Protein AF-A0A816EGQ2-F1 (afdb_monomer_lite)

Secondary structure (DSSP, 8-state):
---------EEEE--------------TT--------------S--S-BSSSTT-BSSEEEEEE-TT--EEEEEGGGTEEEEEEE-

InterPro domains:
  IPR011042 Six-bladed beta-propeller, TolB-like [G3DSA:2.120.10.30] (7-86)

Foldseek 3Di:
DDDPPCPADEAEFPDDDPDDDDDDDPDPDDPDPPPPPDPDDDRAADPEDDQDRNHAAPWDDWDADPQRKIWIRRPVNRDIHIYGYD

Radius of gyration: 18.69 Å; chains: 1; bounding box: 58×42×29 Å

pLDDT: mean 73.41, std 19.68, range [38.81, 96.62]

Organism: NCBI:txid392033

Sequence (86 aa):
MTTISSTEPIMTIPITTTTVSSSVTHDKGICATATWAQNGQTVAGGNGSGSELNQFDRPFGLFVDENQTIYVADRSNERIMKWKRG

Structure (mmCIF, N/CA/C/O backbone):
data_AF-A0A816EGQ2-F1
#
_entry.id   AF-A0A816EGQ2-F1
#
loop_
_atom_site.group_PDB
_atom_site.id
_atom_site.type_symbol
_atom_site.label_atom_id
_atom_site.label_alt_id
_atom_site.label_comp_id
_atom_site.label_asym_id
_atom_site.label_entity_id
_atom_site.label_seq_id
_atom_site.pdbx_PDB_ins_code
_atom_site.Cartn_x
_atom_site.Cartn_y
_atom_site.Cartn_z
_atom_site.occupancy
_atom_site.B_iso_or_equiv
_atom_site.auth_seq_id
_atom_site.auth_comp_id
_atom_site.auth_asym_id
_atom_site.auth_atom_id
_atom_site.pdbx_PDB_model_num
ATOM 1 N N . MET A 1 1 ? 21.645 -23.630 0.162 1.00 43.81 1 MET A N 1
ATOM 2 C CA . MET A 1 1 ? 20.755 -23.159 1.243 1.00 43.81 1 MET A CA 1
ATOM 3 C C . MET A 1 1 ? 20.783 -21.640 1.195 1.00 43.81 1 MET A C 1
ATOM 5 O O . MET A 1 1 ? 21.678 -21.037 1.763 1.00 43.81 1 MET A O 1
ATOM 9 N N . THR A 1 2 ? 19.919 -21.033 0.381 1.00 38.81 2 THR A N 1
ATOM 10 C CA . THR A 1 2 ? 19.935 -19.580 0.154 1.00 38.81 2 THR A CA 1
ATOM 11 C C . THR A 1 2 ? 19.011 -18.943 1.179 1.00 38.81 2 THR A C 1
ATOM 13 O O . THR A 1 2 ? 17.795 -19.084 1.094 1.00 38.81 2 THR A O 1
ATOM 16 N N . THR A 1 3 ? 19.584 -18.311 2.198 1.00 44.06 3 THR A N 1
ATOM 17 C CA . THR A 1 3 ? 18.835 -17.521 3.175 1.00 44.06 3 THR A CA 1
ATOM 18 C C . THR A 1 3 ? 18.295 -16.276 2.483 1.00 44.06 3 THR A C 1
ATOM 20 O O . THR A 1 3 ? 19.029 -15.316 2.258 1.00 44.06 3 THR A O 1
ATOM 23 N N . ILE A 1 4 ? 17.013 -16.290 2.128 1.00 46.19 4 ILE A N 1
ATOM 24 C CA . ILE A 1 4 ? 16.270 -15.069 1.820 1.00 46.19 4 ILE A CA 1
ATOM 25 C C . ILE A 1 4 ? 16.101 -14.298 3.130 1.00 46.19 4 ILE A C 1
ATOM 27 O O . ILE A 1 4 ? 15.217 -14.582 3.932 1.00 46.19 4 ILE A O 1
ATOM 31 N N . SER A 1 5 ? 17.007 -13.351 3.373 1.00 47.34 5 SER A N 1
ATOM 32 C CA . SER A 1 5 ? 16.825 -12.316 4.388 1.00 47.34 5 SER A CA 1
ATOM 33 C C . SER A 1 5 ? 15.698 -11.402 3.911 1.00 47.34 5 SER A C 1
ATOM 35 O O . SER A 1 5 ? 15.932 -10.448 3.173 1.00 47.34 5 SER A O 1
ATOM 37 N N . SER A 1 6 ? 14.460 -11.733 4.273 1.00 44.62 6 SER A N 1
ATOM 38 C CA . SER A 1 6 ? 13.269 -10.950 3.948 1.00 44.62 6 SER A CA 1
ATOM 39 C C . SER A 1 6 ? 13.200 -9.710 4.841 1.00 44.62 6 SER A C 1
ATOM 41 O O . SER A 1 6 ? 12.393 -9.625 5.769 1.00 44.62 6 SER A O 1
ATOM 43 N N . THR A 1 7 ? 14.056 -8.723 4.584 1.00 49.34 7 THR A N 1
ATOM 44 C CA . THR A 1 7 ? 13.795 -7.357 5.048 1.00 49.34 7 THR A CA 1
ATOM 45 C C . THR A 1 7 ? 12.688 -6.793 4.167 1.00 49.34 7 THR A C 1
ATOM 47 O O . THR A 1 7 ? 12.946 -6.095 3.190 1.00 49.34 7 THR A O 1
ATOM 50 N N . GLU A 1 8 ? 11.446 -7.181 4.450 1.00 57.28 8 GLU A N 1
ATOM 51 C CA . GLU A 1 8 ? 10.291 -6.626 3.753 1.00 57.28 8 GLU A CA 1
ATOM 52 C C . GLU A 1 8 ? 10.210 -5.123 4.059 1.00 57.28 8 GLU A C 1
ATOM 54 O O . GLU A 1 8 ? 10.173 -4.763 5.242 1.00 57.28 8 GLU A O 1
ATOM 59 N N . PRO A 1 9 ? 10.164 -4.238 3.049 1.00 55.00 9 PRO A N 1
ATOM 60 C CA . PRO A 1 9 ? 9.996 -2.814 3.291 1.00 55.00 9 PRO A CA 1
ATOM 61 C C . PRO A 1 9 ? 8.642 -2.589 3.971 1.00 55.00 9 PRO A C 1
ATOM 63 O O . PRO A 1 9 ? 7.590 -2.867 3.398 1.00 55.00 9 PRO A O 1
ATOM 66 N N . ILE A 1 10 ? 8.663 -2.136 5.226 1.00 58.69 10 ILE A N 1
ATOM 67 C CA . ILE A 1 10 ? 7.461 -1.719 5.951 1.00 58.69 10 ILE A CA 1
ATOM 68 C C . ILE A 1 10 ? 7.466 -0.198 5.954 1.00 58.69 10 ILE A C 1
ATOM 70 O O . ILE A 1 10 ? 8.312 0.401 6.615 1.00 58.69 10 ILE A O 1
ATOM 74 N N . MET A 1 11 ? 6.543 0.428 5.228 1.00 68.75 11 MET A N 1
ATOM 75 C CA . MET A 1 11 ? 6.291 1.853 5.415 1.00 68.75 11 MET A CA 1
ATOM 76 C C . MET A 1 11 ? 5.184 2.029 6.458 1.00 68.75 11 MET A C 1
ATOM 78 O O . MET A 1 11 ? 4.204 1.284 6.482 1.00 68.75 11 MET A O 1
ATOM 82 N N . THR A 1 12 ? 5.352 3.000 7.347 1.00 60.28 12 THR A N 1
ATOM 83 C CA . THR A 1 12 ? 4.359 3.340 8.369 1.00 60.28 12 THR A CA 1
ATOM 84 C C . THR A 1 12 ? 3.564 4.551 7.903 1.00 60.28 12 THR A C 1
ATOM 86 O O . THR A 1 12 ? 4.146 5.528 7.434 1.00 60.28 12 THR A O 1
ATOM 89 N N . ILE A 1 13 ? 2.239 4.491 8.017 1.00 62.97 13 ILE A N 1
ATOM 90 C CA . ILE A 1 13 ? 1.343 5.591 7.654 1.00 62.97 13 ILE A CA 1
ATOM 91 C C . ILE A 1 13 ? 1.291 6.582 8.825 1.00 62.97 13 ILE A C 1
ATOM 93 O O . ILE A 1 13 ? 0.827 6.195 9.900 1.00 62.97 13 ILE A O 1
ATOM 97 N N . PRO A 1 14 ? 1.688 7.856 8.657 1.00 54.59 14 PRO A N 1
ATOM 98 C CA . PRO A 1 14 ? 1.397 8.877 9.653 1.00 54.59 14 PRO A CA 1
ATOM 99 C C . PRO A 1 14 ? -0.092 9.242 9.566 1.00 54.59 14 PRO A C 1
ATOM 101 O O . PRO A 1 14 ? -0.493 10.064 8.742 1.00 54.59 14 PRO A O 1
ATOM 104 N N . ILE A 1 15 ? -0.941 8.615 10.381 1.00 51.31 15 ILE A N 1
ATOM 105 C CA . ILE A 1 15 ? -2.362 8.977 10.440 1.00 51.31 15 ILE A CA 1
ATOM 106 C C . ILE A 1 15 ? -2.509 10.196 11.350 1.00 51.31 15 ILE A C 1
ATOM 108 O O . ILE A 1 15 ? -2.353 10.100 12.565 1.00 51.31 15 ILE A O 1
ATOM 112 N N . THR A 1 16 ? -2.862 11.346 10.780 1.00 50.09 16 THR A N 1
ATOM 113 C CA . THR A 1 16 ? -3.349 12.489 11.559 1.00 50.09 16 THR A CA 1
ATOM 114 C C . THR A 1 16 ? -4.868 12.434 11.561 1.00 50.09 16 THR A C 1
ATOM 116 O O . THR A 1 16 ? -5.518 12.942 10.650 1.00 50.09 16 THR A O 1
ATOM 119 N N . THR A 1 17 ? -5.462 11.781 12.561 1.00 46.91 17 THR A N 1
ATOM 120 C CA . THR A 1 17 ? -6.920 11.796 12.724 1.00 46.91 17 THR A CA 1
ATOM 121 C C . THR A 1 17 ? -7.360 13.173 13.218 1.00 46.91 17 THR A C 1
ATOM 123 O O . THR A 1 17 ? -7.276 13.464 14.410 1.00 46.91 17 THR A O 1
ATOM 126 N N . THR A 1 18 ? -7.849 14.032 12.326 1.00 47.44 18 THR A N 1
ATOM 127 C CA . THR A 1 18 ? -8.658 15.184 12.742 1.00 47.44 18 THR A CA 1
ATOM 128 C C . THR A 1 18 ? -10.071 14.678 13.015 1.00 47.44 18 THR A C 1
ATOM 130 O O . THR A 1 18 ? -10.855 14.466 12.093 1.00 47.44 18 THR A O 1
ATOM 133 N N . THR A 1 19 ? -10.391 14.421 14.284 1.00 45.97 19 THR A N 1
ATOM 134 C CA . THR A 1 19 ? -11.749 14.041 14.691 1.00 45.97 19 THR A CA 1
ATOM 135 C C . THR A 1 19 ? -12.698 15.205 14.418 1.00 45.97 19 THR A C 1
ATOM 137 O O . THR A 1 19 ? -12.675 16.201 15.135 1.00 45.97 19 THR A O 1
ATOM 140 N N . VAL A 1 20 ? -13.552 15.077 13.402 1.00 49.97 20 VAL A N 1
ATOM 141 C CA . VAL A 1 20 ? -14.737 15.927 13.240 1.00 49.97 20 VAL A CA 1
ATOM 142 C C . VAL A 1 20 ? -15.954 15.135 13.709 1.00 49.97 20 VAL A C 1
ATOM 144 O O . VAL A 1 20 ? -16.430 14.226 13.032 1.00 49.97 20 VAL A O 1
ATOM 147 N N . SER A 1 21 ? -16.436 15.428 14.916 1.00 50.09 21 SER A N 1
ATOM 148 C CA . SER A 1 21 ? -17.715 14.904 15.390 1.00 50.09 21 SER A CA 1
ATOM 149 C C . SER A 1 21 ? -18.842 15.642 14.669 1.00 50.09 21 SER A C 1
ATOM 151 O O . SER A 1 21 ? -18.985 16.855 14.793 1.00 50.09 21 SER A O 1
ATOM 153 N N . SER A 1 22 ? -19.660 14.914 13.913 1.00 54.34 22 SER A N 1
ATOM 154 C CA . SER A 1 22 ? -20.973 15.406 13.491 1.00 54.34 22 SER A CA 1
ATOM 155 C C . SER A 1 22 ? -22.038 14.604 14.235 1.00 54.34 22 SER A C 1
ATOM 157 O O . SER A 1 22 ? -22.082 13.378 14.149 1.00 54.34 22 SER A O 1
ATOM 159 N N . SER A 1 23 ? -22.859 15.285 15.037 1.00 49.66 23 SER A N 1
ATOM 160 C CA . SER A 1 23 ? -24.048 14.695 15.648 1.00 49.66 23 SER A CA 1
ATOM 161 C C . SER A 1 23 ? -25.217 14.840 14.677 1.00 49.66 23 SER A C 1
ATOM 163 O O . SER A 1 23 ? -25.603 15.945 14.306 1.00 49.66 23 SER A O 1
ATOM 165 N N . VAL A 1 24 ? -25.790 13.715 14.252 1.00 53.12 24 VAL A N 1
ATOM 166 C CA . VAL A 1 24 ? -27.067 13.711 13.531 1.00 53.12 24 VAL A CA 1
ATOM 167 C C . VAL A 1 24 ? -28.174 13.672 14.582 1.00 53.12 24 VAL A C 1
ATOM 169 O O . VAL A 1 24 ? -28.387 12.648 15.232 1.00 53.12 24 VAL A O 1
ATOM 172 N N . THR A 1 25 ? -28.860 14.793 14.798 1.00 52.41 25 THR A N 1
ATOM 173 C CA . THR A 1 25 ? -30.105 14.812 15.571 1.00 52.41 25 THR A CA 1
ATOM 174 C C . THR A 1 25 ? -31.229 14.232 14.707 1.00 52.41 25 THR A C 1
ATOM 176 O O . THR A 1 25 ? -31.437 14.656 13.575 1.00 52.41 25 THR A O 1
ATOM 179 N N . HIS A 1 26 ? -31.964 13.244 15.227 1.00 58.38 26 HIS A N 1
ATOM 180 C CA . HIS A 1 26 ? -33.112 12.605 14.560 1.00 58.38 26 HIS A CA 1
ATOM 181 C C . HIS A 1 26 ? -34.377 13.496 14.556 1.00 58.38 26 HIS A C 1
ATOM 183 O O . HIS A 1 26 ? -35.489 12.991 14.698 1.00 58.38 26 HIS A O 1
ATOM 189 N N . ASP A 1 27 ? -34.237 14.817 14.425 1.00 54.34 27 ASP A N 1
ATOM 190 C CA . ASP A 1 27 ? -35.399 15.693 14.261 1.00 54.34 27 ASP A CA 1
ATOM 191 C C . ASP A 1 27 ? -35.704 15.866 12.769 1.00 54.34 27 ASP A C 1
ATOM 193 O O . ASP A 1 27 ? -34.808 16.102 11.954 1.00 54.34 27 ASP A O 1
ATOM 197 N N . LYS A 1 28 ? -36.970 15.670 12.397 1.00 57.34 28 LYS A N 1
ATOM 198 C CA . LYS A 1 28 ? -37.457 15.527 11.016 1.00 57.34 28 LYS A CA 1
ATOM 199 C C . LYS A 1 28 ? -37.424 16.853 10.239 1.00 57.34 28 LYS A C 1
ATOM 201 O O . LYS A 1 28 ? -38.464 17.347 9.815 1.00 57.34 28 LYS A O 1
ATOM 206 N N . GLY A 1 29 ? -36.241 17.422 10.028 1.00 55.41 29 GLY A N 1
ATOM 207 C CA . GLY A 1 29 ? -36.086 18.722 9.367 1.00 55.41 29 GLY A CA 1
ATOM 208 C C . GLY A 1 29 ? -34.833 18.886 8.517 1.00 55.41 29 GLY A C 1
ATOM 209 O O . GLY A 1 29 ? -34.674 19.916 7.872 1.00 55.41 29 GLY A O 1
ATOM 210 N N . ILE A 1 30 ? -33.946 17.895 8.468 1.00 55.53 30 ILE A N 1
ATOM 211 C CA . ILE A 1 30 ? -32.698 18.016 7.724 1.00 55.53 30 ILE A CA 1
ATOM 212 C C . ILE A 1 30 ? -32.707 17.014 6.565 1.00 55.53 30 ILE A C 1
ATOM 214 O O . ILE A 1 30 ? -32.424 15.828 6.718 1.00 55.53 30 ILE A O 1
ATOM 218 N N . CYS A 1 31 ? -32.987 17.522 5.364 1.00 55.22 31 CYS A N 1
ATOM 219 C CA . CYS A 1 31 ? -32.412 16.961 4.145 1.00 55.22 31 CYS A CA 1
ATOM 220 C C . CYS A 1 31 ? -30.914 17.286 4.206 1.00 55.22 31 CYS A C 1
ATOM 222 O O . CYS A 1 31 ? -30.478 18.268 3.612 1.00 55.22 31 CYS A O 1
ATOM 224 N N . ALA A 1 32 ? -30.154 16.581 5.052 1.00 48.75 32 ALA A N 1
ATOM 225 C CA . ALA A 1 32 ? -28.744 16.876 5.279 1.00 48.75 32 ALA A CA 1
ATOM 226 C C . ALA A 1 32 ? -28.059 16.831 3.927 1.00 48.75 32 ALA A C 1
ATOM 228 O O . ALA A 1 32 ? -27.919 15.768 3.324 1.00 48.75 32 ALA A O 1
ATOM 229 N N . THR A 1 33 ? -27.593 17.986 3.471 1.00 53.06 33 THR A N 1
ATOM 230 C CA . THR A 1 33 ? -26.402 18.047 2.648 1.00 53.06 33 THR A CA 1
ATOM 231 C C . THR A 1 33 ? -25.314 17.377 3.478 1.00 53.06 33 THR A C 1
ATOM 233 O O . THR A 1 33 ? -24.658 18.022 4.293 1.00 53.06 33 THR A O 1
ATOM 236 N N . ALA A 1 34 ? -25.193 16.056 3.354 1.00 51.09 34 ALA A N 1
ATOM 237 C CA . ALA A 1 34 ? -24.058 15.311 3.850 1.00 51.09 34 ALA A CA 1
ATOM 238 C C . ALA A 1 34 ? -22.872 15.816 3.034 1.00 51.09 34 ALA A C 1
ATOM 240 O O . ALA A 1 34 ? -22.550 15.300 1.966 1.00 51.09 34 ALA A O 1
ATOM 241 N N . THR A 1 35 ? -22.280 16.920 3.475 1.00 52.91 35 THR A N 1
ATOM 242 C CA . THR A 1 35 ? -20.979 17.329 2.990 1.00 52.91 35 THR A CA 1
ATOM 243 C C . THR A 1 35 ? -20.048 16.243 3.485 1.00 52.91 35 THR A C 1
ATOM 245 O O . THR A 1 35 ? -19.790 16.153 4.686 1.00 52.91 35 THR A O 1
ATOM 248 N N . TRP A 1 36 ? -19.593 15.384 2.575 1.00 52.88 36 TRP A N 1
ATOM 249 C CA . TRP A 1 36 ? -18.489 14.455 2.791 1.00 52.88 36 TRP A CA 1
ATOM 250 C C . TRP A 1 36 ? -17.208 15.278 2.992 1.00 52.88 36 TRP A C 1
ATOM 252 O O . TRP A 1 36 ? -16.287 15.247 2.186 1.00 52.88 36 TRP A O 1
ATOM 262 N N . ALA A 1 37 ? -17.174 16.093 4.045 1.00 55.94 37 ALA A N 1
ATOM 263 C CA . ALA A 1 37 ? -16.039 16.896 4.447 1.00 55.94 37 ALA A CA 1
ATOM 264 C C . ALA A 1 37 ? -15.091 15.997 5.243 1.00 55.94 37 ALA A C 1
ATOM 266 O O . ALA A 1 37 ? -14.862 16.185 6.434 1.00 55.94 37 ALA A O 1
ATOM 267 N N . GLN A 1 38 ? -14.572 14.970 4.577 1.00 60.50 38 GLN A N 1
ATOM 268 C CA . GLN A 1 38 ? -13.326 14.350 4.983 1.00 60.50 38 GLN A CA 1
ATOM 269 C C . GLN A 1 38 ? -12.307 14.735 3.924 1.00 60.50 38 GLN A C 1
ATOM 271 O O . GLN A 1 38 ? -12.394 14.306 2.775 1.00 60.50 38 GLN A O 1
ATOM 276 N N . ASN A 1 39 ? -11.361 15.593 4.302 1.00 70.06 39 ASN A N 1
ATOM 277 C CA . ASN A 1 39 ? -10.181 15.829 3.486 1.00 70.06 39 ASN A CA 1
ATOM 278 C C . ASN A 1 39 ? -9.479 14.476 3.325 1.00 70.06 39 ASN A C 1
ATOM 280 O O . ASN A 1 39 ? -9.001 13.912 4.308 1.00 70.06 39 ASN A O 1
ATOM 284 N N . GLY A 1 40 ? -9.481 13.927 2.109 1.00 69.06 40 GLY A N 1
ATOM 285 C CA . GLY A 1 40 ? -8.798 12.670 1.826 1.00 69.06 40 GLY A CA 1
ATOM 286 C C . GLY A 1 40 ? -7.309 12.814 2.131 1.00 69.06 40 GLY A C 1
ATOM 287 O O . GLY A 1 40 ? -6.662 13.735 1.633 1.00 69.06 40 GLY A O 1
ATOM 288 N N . GLN A 1 41 ? -6.771 11.922 2.960 1.00 79.44 41 GLN A N 1
ATOM 289 C CA . GLN A 1 41 ? -5.342 11.863 3.244 1.00 79.44 41 GLN A CA 1
ATOM 290 C C . GLN A 1 41 ? -4.690 10.820 2.333 1.00 79.44 41 GLN A C 1
ATOM 292 O O . GLN A 1 41 ? -5.151 9.680 2.253 1.00 79.44 41 GLN A O 1
ATOM 297 N N . THR A 1 42 ? -3.589 11.181 1.675 1.00 83.75 42 THR A N 1
ATOM 298 C CA . THR A 1 42 ? -2.742 10.196 0.996 1.00 83.75 42 THR A CA 1
ATOM 299 C C . THR A 1 42 ? -2.007 9.368 2.043 1.00 83.75 42 THR A C 1
ATOM 301 O O . THR A 1 42 ? -1.191 9.895 2.795 1.00 83.75 42 THR A O 1
ATOM 304 N N . VAL A 1 43 ? -2.306 8.072 2.089 1.00 84.38 43 VAL A N 1
ATOM 305 C CA . VAL A 1 43 ? -1.754 7.134 3.081 1.00 84.38 43 VAL A CA 1
ATOM 306 C C . VAL A 1 43 ? -0.708 6.175 2.503 1.00 84.38 43 VAL A C 1
ATOM 308 O O . VAL A 1 43 ? 0.023 5.545 3.256 1.00 84.38 43 VAL A O 1
ATOM 311 N N . ALA A 1 44 ? -0.592 6.084 1.177 1.00 85.38 44 ALA A N 1
ATOM 312 C CA . ALA A 1 44 ? 0.426 5.293 0.491 1.00 85.38 44 ALA A CA 1
ATOM 313 C C . ALA A 1 44 ? 0.845 5.990 -0.812 1.00 85.38 44 ALA A C 1
ATOM 315 O O . ALA A 1 44 ? 0.005 6.541 -1.526 1.00 85.38 44 ALA A O 1
ATOM 316 N N . GLY A 1 45 ? 2.141 5.962 -1.131 1.00 86.25 45 GLY A N 1
ATOM 317 C CA . GLY A 1 45 ? 2.690 6.619 -2.319 1.00 86.25 45 GLY A CA 1
ATOM 318 C C . GLY A 1 45 ? 2.639 8.152 -2.252 1.00 86.25 45 GLY A C 1
ATOM 319 O O . GLY A 1 45 ? 3.071 8.757 -1.273 1.00 86.25 45 GLY A O 1
ATOM 320 N N . GLY A 1 46 ? 2.118 8.779 -3.312 1.00 85.19 46 GLY A N 1
ATOM 321 C CA . GLY A 1 46 ? 1.868 10.226 -3.374 1.00 85.19 46 GLY A CA 1
ATOM 322 C C . GLY A 1 46 ? 2.985 11.083 -3.975 1.00 85.19 46 GLY A C 1
ATOM 323 O O . GLY A 1 46 ? 2.772 12.275 -4.161 1.00 85.19 46 GLY A O 1
ATOM 324 N N . ASN A 1 47 ? 4.138 10.504 -4.326 1.00 88.19 47 ASN A N 1
ATOM 325 C CA . ASN A 1 47 ? 5.304 11.252 -4.828 1.00 88.19 47 ASN A CA 1
ATOM 326 C C . ASN A 1 47 ? 5.604 10.988 -6.313 1.00 88.19 47 ASN A C 1
ATOM 328 O O . ASN A 1 47 ? 6.757 11.012 -6.742 1.00 88.19 47 ASN A O 1
ATOM 332 N N . GLY A 1 48 ? 4.556 10.734 -7.099 1.00 89.31 48 GLY A N 1
ATOM 333 C CA . GLY A 1 48 ? 4.664 10.449 -8.529 1.00 89.31 48 GLY A CA 1
ATOM 334 C C . GLY A 1 48 ? 5.103 9.019 -8.849 1.00 89.31 48 GLY A C 1
ATOM 335 O O . GLY A 1 48 ? 5.097 8.136 -7.987 1.00 89.31 48 GLY A O 1
ATOM 336 N N . SER A 1 49 ? 5.432 8.803 -10.124 1.00 94.06 49 SER A N 1
ATOM 337 C CA . SER A 1 49 ? 5.885 7.506 -10.629 1.00 94.06 49 SER A CA 1
ATOM 338 C C . SER A 1 49 ? 7.353 7.267 -10.282 1.00 94.06 49 SER A C 1
ATOM 340 O O . SER A 1 49 ? 8.163 8.177 -10.457 1.00 94.06 49 SER A O 1
ATOM 342 N N . GLY A 1 50 ? 7.711 6.058 -9.854 1.00 94.00 50 GLY A N 1
ATOM 343 C CA . GLY A 1 50 ? 9.102 5.687 -9.590 1.00 94.00 50 GLY A CA 1
ATOM 344 C C . GLY A 1 50 ? 9.255 4.456 -8.701 1.00 94.00 50 GLY A C 1
ATOM 345 O O . GLY A 1 50 ? 8.278 3.788 -8.364 1.00 94.00 50 GLY A O 1
ATOM 346 N N . SER A 1 51 ? 10.500 4.157 -8.336 1.00 92.69 51 SER A N 1
ATOM 347 C CA . SER A 1 51 ? 10.892 2.957 -7.585 1.00 92.69 51 SER A CA 1
ATOM 348 C C . SER A 1 51 ? 11.133 3.207 -6.095 1.00 92.69 51 SER A C 1
ATOM 350 O O . SER A 1 51 ? 11.381 2.260 -5.346 1.00 92.69 51 SER A O 1
ATOM 352 N N . GLU A 1 52 ? 11.054 4.457 -5.634 1.00 91.94 52 GLU A N 1
ATOM 353 C CA . GLU A 1 52 ? 11.241 4.789 -4.219 1.00 91.94 52 GLU A CA 1
ATOM 354 C C . GLU A 1 52 ? 10.115 4.223 -3.345 1.00 91.94 52 GLU A C 1
ATOM 356 O O . GLU A 1 52 ? 9.045 3.832 -3.821 1.00 91.94 52 GLU A O 1
ATOM 361 N N . LEU A 1 53 ? 10.345 4.162 -2.031 1.00 87.38 53 LEU A N 1
ATOM 362 C CA . LEU A 1 53 ? 9.386 3.564 -1.095 1.00 87.38 53 LEU A CA 1
ATOM 363 C C . LEU A 1 53 ? 8.060 4.341 -1.002 1.00 87.38 53 LEU A C 1
ATOM 365 O O . LEU A 1 53 ? 7.050 3.788 -0.579 1.00 87.38 53 LEU A O 1
ATOM 369 N N . ASN A 1 54 ? 8.050 5.617 -1.386 1.00 88.06 54 ASN A N 1
ATOM 370 C CA . ASN A 1 54 ? 6.889 6.510 -1.393 1.00 88.06 54 ASN A CA 1
ATOM 371 C C . ASN A 1 54 ? 6.363 6.789 -2.819 1.00 88.06 54 ASN A C 1
ATOM 373 O O . ASN A 1 54 ? 5.654 7.779 -3.038 1.00 88.06 54 ASN A O 1
ATOM 377 N N . GLN A 1 55 ? 6.713 5.925 -3.776 1.00 93.12 55 GLN A N 1
ATOM 378 C CA . GLN A 1 55 ? 6.337 5.988 -5.189 1.00 93.12 55 GLN A CA 1
ATOM 379 C C . GLN A 1 55 ? 5.812 4.632 -5.681 1.00 93.12 55 GLN A C 1
ATOM 381 O O . GLN A 1 55 ? 6.000 3.602 -5.032 1.00 93.12 55 GLN A O 1
ATOM 386 N N . PHE A 1 56 ? 5.150 4.650 -6.837 1.00 93.00 56 PHE A N 1
ATOM 387 C CA . PHE A 1 56 ? 4.669 3.457 -7.537 1.00 93.00 56 PHE A CA 1
ATOM 388 C C . PHE A 1 56 ? 5.033 3.524 -9.019 1.00 93.00 56 PHE A C 1
ATOM 390 O O . PHE A 1 56 ? 5.139 4.613 -9.572 1.00 93.00 56 PHE A O 1
ATOM 397 N N . ASP A 1 57 ? 5.135 2.382 -9.685 1.00 95.88 57 ASP A N 1
ATOM 398 C CA . ASP A 1 57 ? 5.205 2.263 -11.136 1.00 95.88 57 ASP A CA 1
ATOM 399 C C . ASP A 1 57 ? 4.191 1.220 -11.644 1.00 95.88 57 ASP A C 1
ATOM 401 O O . ASP A 1 57 ? 4.308 0.007 -11.441 1.00 95.88 57 ASP A O 1
ATOM 405 N N . ARG A 1 58 ? 3.152 1.721 -12.325 1.00 94.50 58 ARG A N 1
ATOM 406 C CA . ARG A 1 58 ? 2.008 0.950 -12.853 1.00 94.50 58 ARG A CA 1
ATOM 407 C C . ARG A 1 58 ? 1.384 -0.003 -11.813 1.00 94.50 58 ARG A C 1
ATOM 409 O O . ARG A 1 58 ? 1.292 -1.207 -12.074 1.00 94.50 58 ARG A O 1
ATOM 416 N N . PRO A 1 59 ? 0.905 0.503 -10.661 1.00 93.88 59 PRO A N 1
ATOM 417 C CA . PRO A 1 59 ? 0.242 -0.335 -9.667 1.00 93.88 59 PRO A CA 1
ATOM 418 C C . PRO A 1 59 ? -1.025 -0.972 -10.256 1.00 93.88 59 PRO A C 1
ATOM 420 O O . PRO A 1 59 ? -1.787 -0.313 -10.963 1.00 93.88 59 PRO A O 1
ATOM 423 N N . PHE A 1 60 ? -1.239 -2.262 -9.987 1.00 96.00 60 PHE A N 1
ATOM 424 C CA . PHE A 1 60 ? -2.329 -3.037 -10.596 1.00 96.00 60 PHE A CA 1
ATOM 425 C C . PHE A 1 60 ? -3.473 -3.355 -9.627 1.00 96.00 60 PHE A C 1
ATOM 427 O O . PHE A 1 60 ? -4.622 -3.461 -10.046 1.00 96.00 60 PHE A O 1
ATOM 434 N N . GLY A 1 61 ? -3.178 -3.506 -8.335 1.00 93.69 61 GLY A N 1
ATOM 435 C CA . GLY A 1 61 ? -4.171 -3.900 -7.338 1.00 93.69 61 GLY A CA 1
ATOM 436 C C . GLY A 1 61 ? -3.835 -3.408 -5.937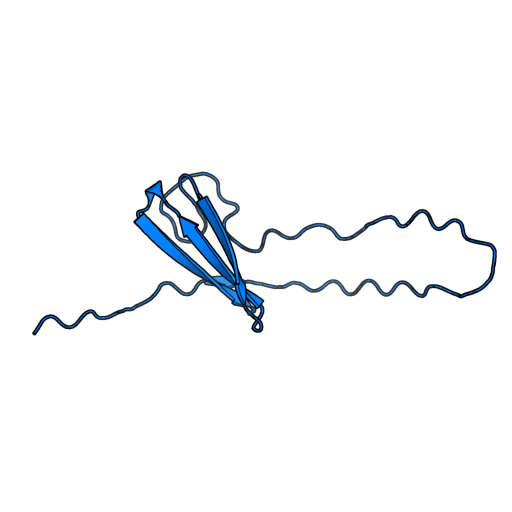 1.00 93.69 61 GLY A C 1
ATOM 437 O O . GLY A 1 61 ? -2.667 -3.182 -5.616 1.00 93.69 61 GLY A O 1
ATOM 438 N N . LEU A 1 62 ? -4.882 -3.262 -5.125 1.00 94.25 62 LEU A N 1
ATOM 439 C CA . LEU A 1 62 ? -4.855 -2.825 -3.730 1.00 94.25 62 LEU A CA 1
ATOM 440 C C . LEU A 1 62 ? -5.709 -3.783 -2.890 1.00 94.25 62 LEU A C 1
ATOM 442 O O . LEU A 1 62 ? -6.834 -4.105 -3.271 1.00 94.25 62 LEU A O 1
ATOM 446 N N . PHE A 1 63 ? -5.190 -4.186 -1.733 1.00 95.31 63 PHE A N 1
ATOM 447 C CA . PHE A 1 63 ? -5.931 -4.902 -0.698 1.00 95.31 63 PHE A CA 1
ATOM 448 C C . PHE A 1 63 ? -5.684 -4.256 0.669 1.00 95.31 63 PHE A C 1
ATOM 450 O O . PHE A 1 63 ? 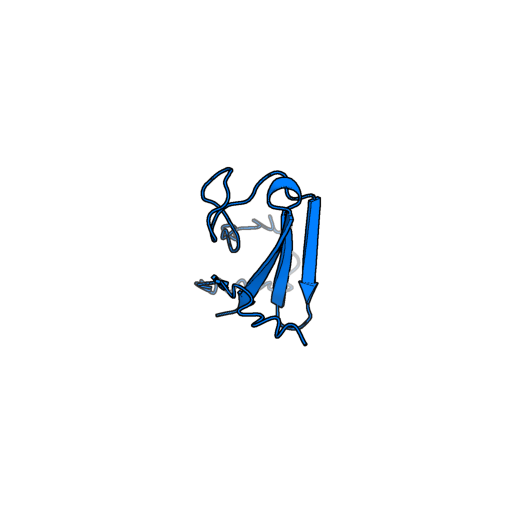-4.591 -3.755 0.928 1.00 95.31 63 PHE A O 1
ATOM 457 N N . VAL A 1 64 ? -6.694 -4.269 1.537 1.00 93.31 64 VAL A N 1
ATOM 458 C CA . VAL A 1 64 ? -6.596 -3.774 2.914 1.00 93.31 64 VAL A CA 1
ATOM 459 C C . VAL A 1 64 ? -7.006 -4.903 3.849 1.00 93.31 64 VAL A C 1
ATOM 461 O O . VAL A 1 64 ? -8.085 -5.468 3.677 1.00 93.31 64 VAL A O 1
ATOM 464 N N . ASP A 1 65 ? -6.143 -5.244 4.805 1.00 92.88 65 ASP A N 1
ATOM 465 C CA . ASP A 1 65 ? -6.437 -6.278 5.800 1.00 92.88 65 ASP A CA 1
ATOM 466 C C . ASP A 1 65 ? -7.230 -5.732 7.005 1.00 92.88 65 ASP A C 1
ATOM 468 O O . ASP A 1 65 ? -7.469 -4.530 7.144 1.00 92.88 65 ASP A O 1
ATOM 472 N N . GLU A 1 66 ? -7.627 -6.627 7.911 1.00 93.88 66 GLU A N 1
ATOM 473 C CA . GLU A 1 66 ? -8.359 -6.283 9.141 1.00 93.88 66 GLU A CA 1
ATOM 474 C C . GLU A 1 66 ? -7.557 -5.372 10.090 1.00 93.88 66 GLU A C 1
ATOM 476 O O . GLU A 1 66 ? -8.135 -4.612 10.868 1.00 93.88 66 GLU A O 1
ATOM 481 N N . ASN A 1 67 ? -6.223 -5.387 9.988 1.00 90.44 67 ASN A N 1
ATOM 482 C CA . ASN A 1 67 ? -5.324 -4.516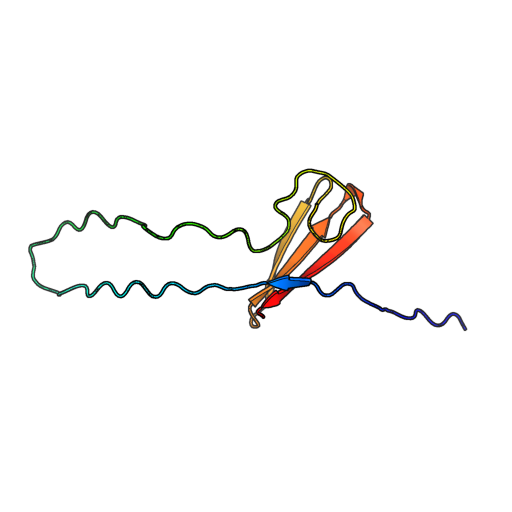 10.746 1.00 90.44 67 ASN A CA 1
ATOM 483 C C . ASN A 1 67 ? -5.123 -3.148 10.074 1.00 90.44 67 ASN A C 1
ATOM 485 O O . ASN A 1 67 ? -4.295 -2.356 10.530 1.00 90.44 67 ASN A O 1
ATOM 489 N N . GLN A 1 68 ? -5.866 -2.859 9.000 1.00 89.38 68 GLN A N 1
ATOM 490 C CA . GLN A 1 68 ? -5.743 -1.646 8.191 1.00 89.38 68 GLN A CA 1
ATOM 491 C C . GLN A 1 68 ? -4.351 -1.490 7.561 1.00 89.38 68 GLN A C 1
ATOM 493 O O . GLN A 1 68 ? -3.893 -0.377 7.295 1.00 89.38 68 GLN A O 1
ATOM 498 N N . THR A 1 69 ? -3.674 -2.612 7.318 1.00 90.88 69 THR A N 1
ATOM 499 C CA . THR A 1 69 ? -2.467 -2.668 6.501 1.00 90.88 69 THR A CA 1
ATOM 500 C C . THR A 1 69 ? -2.875 -2.651 5.039 1.00 90.88 69 THR A C 1
ATOM 502 O O . THR A 1 69 ? -3.692 -3.458 4.595 1.00 90.88 69 THR A O 1
ATOM 505 N N . ILE A 1 70 ? -2.285 -1.736 4.281 1.00 91.75 70 ILE A N 1
ATOM 506 C CA . ILE A 1 70 ? -2.514 -1.603 2.847 1.00 91.75 70 ILE A CA 1
ATOM 507 C C . ILE A 1 70 ? -1.430 -2.376 2.105 1.00 91.75 70 ILE A C 1
ATOM 509 O O . ILE A 1 70 ? -0.243 -2.174 2.351 1.00 91.75 70 ILE A O 1
ATOM 513 N N . TYR A 1 71 ? -1.842 -3.208 1.157 1.00 93.00 71 TYR A N 1
ATOM 514 C CA . TYR A 1 71 ? -0.977 -3.944 0.246 1.00 93.00 71 TYR A CA 1
ATOM 515 C C . TYR A 1 71 ? -1.214 -3.448 -1.174 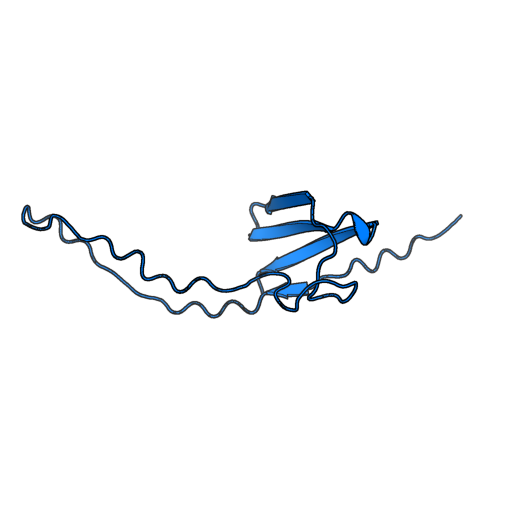1.00 93.00 71 TYR A C 1
ATOM 517 O O . TYR A 1 71 ? -2.356 -3.417 -1.633 1.00 93.00 71 TYR A O 1
ATOM 525 N N . VAL A 1 72 ? -0.144 -3.086 -1.880 1.00 93.75 72 VAL A N 1
ATOM 526 C CA . VAL A 1 72 ? -0.210 -2.629 -3.273 1.00 93.75 72 VAL A CA 1
ATOM 527 C C . VAL A 1 72 ? 0.694 -3.492 -4.141 1.00 93.75 72 VAL A C 1
ATOM 529 O O . VAL A 1 72 ? 1.878 -3.659 -3.841 1.00 93.75 72 VAL A O 1
ATOM 532 N N . ALA A 1 73 ? 0.134 -4.024 -5.228 1.00 95.81 73 ALA A N 1
ATOM 533 C CA . ALA A 1 73 ? 0.886 -4.723 -6.263 1.00 95.81 73 ALA A CA 1
ATOM 534 C C . ALA A 1 73 ? 1.472 -3.706 -7.249 1.00 95.81 73 ALA A C 1
ATOM 536 O O . ALA A 1 73 ? 0.771 -3.210 -8.136 1.00 95.81 73 ALA A O 1
ATOM 537 N N . ASP A 1 74 ? 2.751 -3.389 -7.076 1.00 95.62 74 ASP A N 1
ATOM 538 C CA . ASP A 1 74 ? 3.481 -2.368 -7.821 1.00 95.62 74 ASP A CA 1
ATOM 539 C C . ASP A 1 74 ? 4.166 -2.998 -9.044 1.00 95.62 74 ASP A C 1
ATOM 541 O O . ASP A 1 74 ? 5.338 -3.381 -9.012 1.00 95.62 74 ASP A O 1
ATOM 545 N N . ARG A 1 75 ? 3.366 -3.232 -10.093 1.00 96.00 75 ARG A N 1
ATOM 546 C CA . ARG A 1 75 ? 3.654 -4.221 -11.143 1.00 96.00 75 ARG A CA 1
ATOM 547 C C . ARG A 1 75 ? 4.945 -3.947 -11.906 1.00 96.00 75 ARG A C 1
ATOM 549 O O . ARG A 1 75 ? 5.657 -4.904 -12.189 1.00 96.00 75 ARG A O 1
ATOM 556 N N . SER A 1 76 ? 5.229 -2.700 -12.278 1.00 96.62 76 SER A N 1
ATOM 557 C CA . SER A 1 76 ? 6.440 -2.394 -13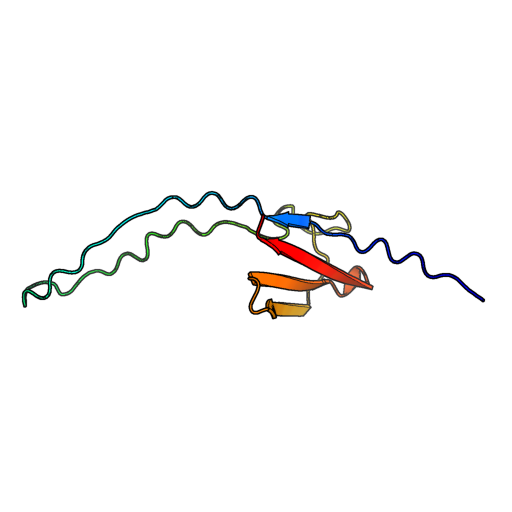.053 1.00 96.62 76 SER A CA 1
ATOM 558 C C . SER A 1 76 ? 7.705 -2.332 -12.203 1.00 96.62 76 SER A C 1
ATOM 560 O O . SER A 1 76 ? 8.789 -2.505 -12.746 1.00 96.62 76 SER A O 1
ATOM 562 N N . ASN A 1 77 ? 7.561 -2.208 -10.884 1.00 95.00 77 ASN A N 1
ATOM 563 C CA . ASN A 1 77 ? 8.656 -2.380 -9.931 1.00 95.00 77 ASN A CA 1
ATOM 564 C C . ASN A 1 77 ? 8.800 -3.832 -9.433 1.00 95.00 77 ASN A C 1
ATOM 566 O O . ASN A 1 77 ? 9.603 -4.082 -8.538 1.00 95.00 77 ASN A O 1
ATOM 570 N N . GLU A 1 78 ? 8.000 -4.771 -9.960 1.00 95.81 78 GLU A N 1
ATOM 571 C CA . GLU A 1 78 ? 8.039 -6.204 -9.628 1.00 95.81 78 GLU A CA 1
ATOM 572 C C . GLU A 1 78 ? 7.995 -6.495 -8.114 1.00 95.81 78 GLU A C 1
ATOM 574 O O . GLU A 1 78 ? 8.613 -7.437 -7.617 1.00 95.81 78 GLU A O 1
ATOM 579 N N . ARG A 1 79 ? 7.249 -5.681 -7.355 1.00 94.12 79 ARG A N 1
ATOM 580 C CA . ARG A 1 79 ? 7.200 -5.756 -5.888 1.00 94.12 79 ARG A CA 1
ATOM 581 C C . ARG A 1 79 ? 5.780 -5.689 -5.338 1.00 94.12 79 ARG A C 1
ATOM 583 O O . ARG A 1 79 ? 4.870 -5.136 -5.955 1.00 94.12 79 ARG A O 1
ATOM 590 N N . ILE A 1 80 ? 5.615 -6.210 -4.124 1.00 93.06 80 ILE A N 1
ATOM 591 C CA . ILE A 1 80 ? 4.456 -5.929 -3.276 1.00 93.06 80 ILE A CA 1
ATOM 592 C C . ILE A 1 80 ? 4.911 -4.978 -2.183 1.00 93.06 80 ILE A C 1
ATOM 594 O O . ILE A 1 80 ? 5.869 -5.259 -1.465 1.00 93.06 80 ILE A O 1
ATOM 598 N N . MET A 1 81 ? 4.217 -3.858 -2.054 1.00 91.94 81 MET A N 1
ATOM 599 C CA . MET A 1 81 ? 4.513 -2.872 -1.030 1.00 91.94 81 MET A CA 1
ATOM 600 C C . MET A 1 81 ? 3.441 -2.910 0.055 1.00 91.94 81 MET A C 1
ATOM 602 O O . MET A 1 81 ? 2.253 -3.027 -0.255 1.00 91.94 81 MET A O 1
ATOM 606 N N . LYS A 1 82 ? 3.865 -2.814 1.320 1.00 91.06 82 LYS A N 1
ATOM 607 C CA . LYS A 1 82 ? 2.971 -2.844 2.481 1.00 91.06 82 LYS A CA 1
ATOM 608 C C . LYS A 1 82 ? 3.101 -1.582 3.331 1.00 91.06 82 LYS A C 1
ATOM 610 O O . LYS A 1 82 ? 4.206 -1.169 3.694 1.00 91.06 82 LYS A O 1
ATOM 615 N N . TRP A 1 83 ? 1.956 -1.021 3.698 1.00 89.38 83 TRP A N 1
ATOM 616 C CA . TRP A 1 83 ? 1.844 0.135 4.576 1.00 89.38 83 TRP A CA 1
ATOM 617 C C . TRP A 1 83 ? 1.047 -0.224 5.808 1.00 89.38 83 TRP A C 1
ATOM 619 O O . TRP A 1 83 ? -0.151 -0.485 5.716 1.00 89.38 83 TRP A O 1
ATOM 629 N N . LYS A 1 84 ? 1.709 -0.232 6.961 1.00 87.56 84 LYS A N 1
ATOM 630 C CA . LYS A 1 84 ? 1.035 -0.464 8.235 1.00 87.56 84 LYS A CA 1
ATOM 631 C C . LYS A 1 84 ? 0.486 0.842 8.776 1.00 87.56 84 LYS A C 1
ATOM 633 O O . LYS A 1 84 ? 1.131 1.889 8.675 1.00 87.56 84 LYS A O 1
ATOM 638 N N . ARG A 1 85 ? -0.669 0.750 9.424 1.00 81.12 85 ARG A N 1
ATOM 639 C CA . ARG A 1 85 ? -1.152 1.796 10.318 1.00 81.12 85 ARG A CA 1
ATOM 640 C C . ARG A 1 85 ? -0.089 2.073 11.396 1.00 81.12 85 ARG A C 1
ATOM 642 O O . ARG A 1 85 ? 0.371 1.133 12.044 1.00 81.12 85 ARG A O 1
ATOM 649 N N . GLY A 1 86 ? 0.343 3.333 11.494 1.00 67.56 86 GLY A N 1
ATOM 650 C CA . GLY A 1 86 ? 1.269 3.829 12.520 1.00 67.56 86 GLY A CA 1
ATOM 651 C C . GLY A 1 86 ? 0.600 4.165 13.836 1.00 67.56 86 GLY A C 1
ATOM 652 O O . GLY A 1 86 ? -0.644 4.320 13.844 1.00 67.56 86 GLY A O 1
#

=== Feature glossary ===
Reading guide. The protein is described through the following features:

Foldseek 3Di. A 3Di character summarize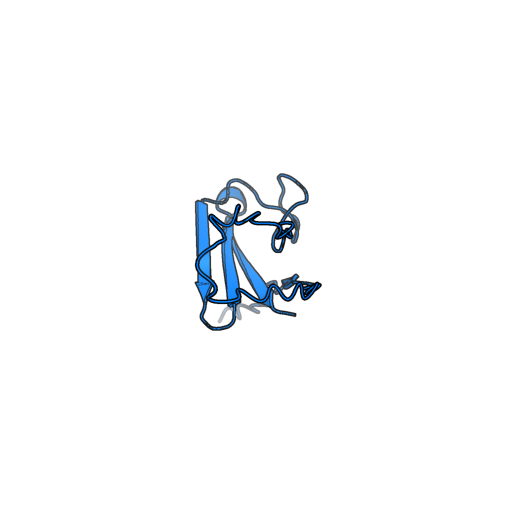s, for each residue, the relative orientation of the Cα frame of its nearest spatial neighbor. Because it encodes fold topology rather than chemistry, 3Di alignments detect remote structural similarity that sequence alignment misses.

Contact-map, Ramachandran, and PAE plots. Plot images: a contact map (which residues are close in 3D, as an N×N binary image), a Ramachandran scatter (backbone torsion angles, revealing secondary-structure composition at a glance), and — for AlphaFold structures — a PAE heatmap (pairwise prediction confidence).

Radius of gyration, Cα contacts, bounding box. Radius of gyration (Rg) is the root-mean-square distance of Cα atoms from their centroid — a single number for overall size and compactness. A globular domain of N residues has Rg ≈ 2.2·N^0.38 Å; an extended or disordered chain has a much larger Rg. The Cα contact count is the number of residue pairs whose Cα atoms are within 8 Å and are more than four positions apart in sequence — a standard proxy for tertiary packing density. The bounding box is the smallest axis-aligned box enclosing all Cα atoms.

Secondary structure (8-state, DSSP). Eight-state secondary structure (DSSP): H is the canonical α-helix, G the tighter 3₁₀-helix, I the wider π-helix; E/B are β-structure, T and S are turns and bends, and '-' is everything else. DSSP derives these from the pattern of main-chain N–H···O=C hydrogen bonds, not from the sequence.

B-factor. B-factor (Debye–Waller factor) reflects atomic displacement in the crystal lattice. It is an experimental observable (units Å²), not a prediction; low values mean the atom is pinned down, high values mean it moves or is heterogeneous across the crystal.

pLDDT. pLDDT is the predicted lDDT-Cα score: AlphaFold's confidence that the local environment of each residue (all inter-atomic distances within 15 Å) is correctly placed. It is a per-residue number between 0 and 100, with higher meaning more reliable.

Nearest PDB structures. Nearest PDB neighbors are the top structural matches found by Foldseek when searching this structure against the entire Protein Data Bank. Each hit reports a TM-score (0 to 1; >0.5 almost always implies the same fold) and an E-value. These are *structural* homologs — they may share no detectable sequence similarity.

Solvent-accessible surface area. Accessible surface area quantifies burial. A residue with SASA near zero is packed into the hydrophobic core; one with SASA >100 Å² sits on the surface. Computed here via the Shrake–Rupley numerical algorithm with a 1.4 Å probe.

Rendered structure images. Structure images are PyMOL renders from six orthogonal camera directions. Cartoon representation draws helices as coils and strands as arrows; sticks shows the backbone as bonds; surface shows the solvent-excluded envelope. Rainbow coloring maps sequence position to hue (blue→red, N→C); chain coloring assigns a distinct color per polypeptide.

Backbone torsions (φ/ψ). φ (phi) and ψ (psi) are the two rotatable backbone dihedrals per residue: φ is the C(i-1)–N–Cα–C torsion, ψ is the N–Cα–C–N(i+1) torsion, both in degrees on (−180°, 180°]. α-helical residues cluster near (−60°, −45°); β-strand residues near (−120°, +130°). A Ramachandran plot is simply a scatter of (φ, ψ) for every residue.

Predicted aligned error. Predicted Aligned Error (PAE) is an AlphaFold confidence matrix: entry (i, j) is the expected error in the position of residue j, in ångströms, when the prediction is superimposed on the true structure at residue i. Low PAE within a block of residues means that block is internally rigid and well-predicted; high PAE between two blocks means their relative placement is uncertain even if each block individually is confident.

mmCIF coordinates. Structure coordinates are given as an mmCIF _atom_site loop: one row per atom with element, residue name, chain id, sequence number, and x/y/z position in Å. Only the four main-chain atoms per residue are included here; side chains are omitted to keep the record compact.

InterPro / GO / CATH / organism. Database cross-references. InterPro integrates a dozen domain/family signature databases into unified entries with residue-range hits. GO terms attach function/process/location labels with evidence codes. CATH codes position the fold in a four-level structural taxonomy. Organism is the NCBI-taxonomy species name.

Secondary structure (3-state, P-SEA). SS3 is a coarse helix/strand/coil call (letters a/b/c) made by the P-SEA algorithm from inter-Cα distances and dihedrals. It is less detailed than DSSP but needs only Cα positions.

Sequence. Sequence gives the chain of amino acids in standard one-letter code (A=alanine, C=cysteine, …, Y=tyrosine), read N→C. It is the only feature that is directly encoded by the gene; all structural features are derived from the folded form of this sequence.